Protein AF-A0A950Z620-F1 (afdb_monomer)

pLDDT: mean 83.08, std 16.8, range [42.09, 97.69]

Sequence (92 aa):
MRRRSAALVLLFALLACGAERVDRARWQRMSHDDRVLCVKSLIGAEKVKNAKGGGGRVYDRPADEYVARIDAAYANGDRRDVAQVFTEVASR

Radius of gyration: 16.0 Å; Cα contacts (8 Å, |Δi|>4): 51; chains: 1; bounding box: 35×47×27 Å

Structure (mmCIF, N/CA/C/O backbone):
data_AF-A0A950Z620-F1
#
_entry.id   AF-A0A950Z620-F1
#
loop_
_atom_site.group_PDB
_atom_site.id
_atom_site.type_symbol
_atom_site.label_atom_id
_atom_site.label_alt_id
_atom_site.label_comp_id
_atom_site.label_asym_id
_atom_site.label_entity_id
_atom_site.label_seq_id
_atom_site.pdbx_PDB_ins_code
_atom_site.Cartn_x
_atom_site.Cartn_y
_atom_site.Cartn_z
_atom_site.occupancy
_atom_site.B_iso_or_equiv
_atom_site.auth_seq_id
_atom_site.auth_comp_id
_atom_site.auth_asym_id
_atom_site.auth_atom_id
_atom_site.pdbx_PDB_model_num
ATOM 1 N N . MET A 1 1 ? 25.337 34.497 7.022 1.00 46.25 1 MET A N 1
ATOM 2 C CA . MET A 1 1 ? 24.110 33.942 6.396 1.00 46.25 1 MET A CA 1
ATOM 3 C C . MET A 1 1 ? 24.175 32.454 5.996 1.00 46.25 1 MET A C 1
ATOM 5 O O . MET A 1 1 ? 23.149 31.927 5.604 1.00 46.25 1 MET A O 1
ATOM 9 N N . ARG A 1 2 ? 25.295 31.720 6.154 1.00 46.66 2 ARG A N 1
ATOM 10 C CA . ARG A 1 2 ? 25.411 30.299 5.728 1.00 46.66 2 ARG A CA 1
ATOM 11 C C . ARG A 1 2 ? 24.891 29.233 6.712 1.00 46.66 2 ARG A C 1
ATOM 13 O O . ARG A 1 2 ? 24.698 28.093 6.316 1.00 46.66 2 ARG A O 1
ATOM 20 N N . ARG A 1 3 ? 24.652 29.577 7.986 1.00 53.19 3 ARG A N 1
ATOM 21 C CA . ARG A 1 3 ? 24.249 28.597 9.021 1.00 53.19 3 ARG A CA 1
ATOM 22 C C . ARG A 1 3 ? 22.761 28.214 8.991 1.00 53.19 3 ARG A C 1
ATOM 24 O O . ARG A 1 3 ? 22.412 27.146 9.472 1.00 53.19 3 ARG A O 1
ATOM 31 N N . ARG A 1 4 ? 21.890 29.051 8.408 1.00 50.56 4 ARG A N 1
ATOM 32 C CA . ARG A 1 4 ? 20.437 28.785 8.333 1.00 50.56 4 ARG A CA 1
ATOM 33 C C . ARG A 1 4 ? 20.088 27.747 7.260 1.00 50.56 4 ARG A C 1
ATOM 35 O O . ARG A 1 4 ? 19.201 26.931 7.472 1.00 50.56 4 ARG A O 1
ATOM 42 N N . SER A 1 5 ? 20.831 27.731 6.152 1.00 56.88 5 SER A N 1
ATOM 43 C CA . SER A 1 5 ? 20.623 26.786 5.048 1.00 56.88 5 SER A CA 1
ATOM 44 C C . SER A 1 5 ? 20.965 25.349 5.439 1.00 56.88 5 SER A C 1
ATOM 46 O O . SER A 1 5 ? 20.246 24.434 5.062 1.00 56.88 5 SER A O 1
ATOM 48 N N . ALA A 1 6 ? 22.014 25.147 6.243 1.00 58.16 6 ALA A N 1
ATOM 49 C CA . ALA A 1 6 ? 22.393 23.817 6.717 1.00 58.16 6 ALA A CA 1
ATOM 50 C C . ALA A 1 6 ? 21.330 23.214 7.645 1.00 58.16 6 ALA A C 1
ATOM 52 O O . ALA A 1 6 ? 21.001 22.046 7.498 1.00 58.16 6 ALA A O 1
ATOM 53 N N . ALA A 1 7 ? 20.745 24.015 8.543 1.00 62.12 7 ALA A N 1
ATOM 54 C CA . ALA A 1 7 ? 19.674 23.561 9.429 1.00 62.12 7 ALA A CA 1
ATOM 55 C C . ALA A 1 7 ? 18.408 23.174 8.650 1.00 62.12 7 ALA A C 1
ATOM 57 O O . ALA A 1 7 ? 17.811 22.148 8.945 1.00 62.12 7 ALA A O 1
ATOM 58 N N . LEU A 1 8 ? 18.042 23.945 7.620 1.00 61.34 8 LEU A N 1
ATOM 59 C CA . LEU A 1 8 ? 16.928 23.615 6.726 1.00 61.34 8 LEU A CA 1
ATOM 60 C C . LEU A 1 8 ? 17.189 22.330 5.935 1.00 61.34 8 LEU A C 1
ATOM 62 O O . LEU A 1 8 ? 16.326 21.463 5.900 1.00 61.34 8 LEU A O 1
ATOM 66 N N . VAL A 1 9 ? 18.380 22.167 5.354 1.00 65.31 9 VAL A N 1
ATOM 67 C CA . VAL A 1 9 ? 18.753 20.943 4.625 1.00 65.31 9 VAL A CA 1
ATOM 68 C C . VAL A 1 9 ? 18.777 19.728 5.555 1.00 65.31 9 VAL A C 1
ATOM 70 O O . VAL A 1 9 ? 18.294 18.669 5.169 1.00 65.31 9 VAL A O 1
ATOM 73 N N . LEU A 1 10 ? 19.265 19.878 6.791 1.00 62.28 10 LEU A N 1
ATOM 74 C CA . LEU A 1 10 ? 19.239 18.809 7.791 1.00 62.28 10 LEU A CA 1
ATOM 75 C C . LEU A 1 10 ? 17.802 18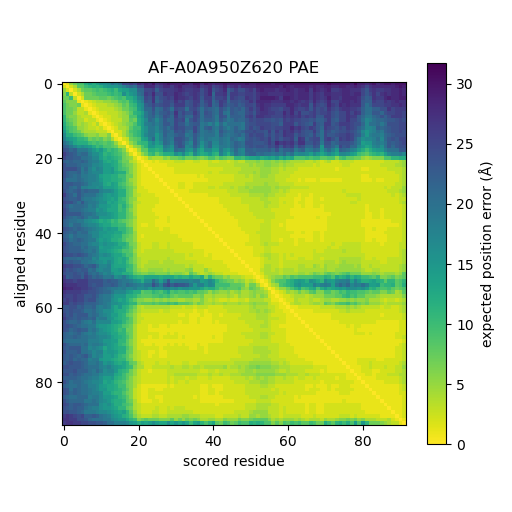.467 8.210 1.00 62.28 10 LEU A C 1
ATOM 77 O O . LEU A 1 10 ? 17.475 17.296 8.343 1.00 62.28 10 LEU A O 1
ATOM 81 N N . LEU A 1 11 ? 16.934 19.471 8.372 1.00 59.69 11 LEU A N 1
ATOM 82 C CA . LEU A 1 11 ? 15.520 19.280 8.702 1.00 59.69 11 LEU A CA 1
ATOM 83 C C . LEU A 1 11 ? 14.772 18.572 7.562 1.00 59.69 11 LEU A C 1
ATOM 85 O O . LEU A 1 11 ? 14.020 17.639 7.817 1.00 59.69 11 LEU A O 1
ATOM 89 N N . PHE A 1 12 ? 15.027 18.956 6.307 1.00 58.44 12 PHE A N 1
ATOM 90 C CA . PHE A 1 12 ? 14.487 18.277 5.124 1.00 58.44 12 PHE A CA 1
ATOM 91 C C . PHE A 1 12 ? 15.035 16.852 4.974 1.00 58.44 12 PHE A C 1
ATOM 93 O O . PHE A 1 12 ? 14.281 15.950 4.623 1.00 58.44 12 PHE A O 1
ATOM 100 N N . ALA A 1 13 ? 16.312 16.620 5.288 1.00 55.41 13 ALA A N 1
ATOM 101 C CA . ALA A 1 13 ? 16.903 15.282 5.294 1.00 55.41 13 ALA A CA 1
ATOM 102 C C . ALA A 1 13 ? 16.322 14.397 6.413 1.00 55.41 13 ALA A C 1
ATOM 104 O O . ALA A 1 13 ? 16.072 13.215 6.193 1.00 55.41 13 ALA A O 1
ATOM 105 N N . LEU A 1 14 ? 16.044 14.966 7.590 1.00 52.53 14 LEU A N 1
ATOM 106 C CA . LEU A 1 14 ? 15.385 14.272 8.699 1.00 52.53 14 LEU A CA 1
ATOM 107 C C . LEU A 1 14 ? 13.905 13.990 8.405 1.00 52.53 14 LEU A C 1
ATOM 109 O O . LEU A 1 14 ? 13.431 12.911 8.738 1.00 52.53 14 LEU A O 1
ATOM 113 N N . LEU A 1 15 ? 13.196 14.896 7.723 1.00 49.91 15 LEU A N 1
ATOM 114 C CA . LEU A 1 15 ? 11.828 14.672 7.232 1.00 49.91 15 LEU A CA 1
ATOM 115 C C . LEU A 1 15 ? 11.777 13.610 6.120 1.00 49.91 15 LEU A C 1
ATOM 117 O O . LEU A 1 15 ? 10.832 12.831 6.068 1.00 49.91 15 LEU A O 1
ATOM 121 N N . ALA A 1 16 ? 12.803 13.530 5.267 1.00 48.41 16 ALA A N 1
ATOM 122 C CA . ALA A 1 16 ? 12.913 12.497 4.236 1.00 48.41 16 ALA A CA 1
ATOM 123 C C . ALA A 1 16 ? 13.281 11.114 4.811 1.00 48.41 16 ALA A C 1
ATOM 125 O O . ALA A 1 16 ? 12.787 10.097 4.328 1.00 48.41 16 ALA A O 1
ATOM 126 N N . CYS A 1 17 ? 14.108 11.064 5.864 1.00 43.78 17 CYS A N 1
ATOM 127 C CA . CYS A 1 17 ? 14.375 9.837 6.630 1.00 43.78 17 CYS A CA 1
ATOM 128 C C . CYS A 1 17 ? 13.219 9.459 7.569 1.00 43.78 17 CYS A C 1
ATOM 130 O O . CYS A 1 17 ? 13.071 8.294 7.929 1.00 43.78 17 CYS A O 1
ATOM 132 N N . GLY A 1 18 ? 12.383 10.429 7.930 1.00 42.09 18 GLY A N 1
ATOM 133 C CA . GLY A 1 18 ? 11.105 10.257 8.603 1.00 42.09 18 GLY A CA 1
ATOM 134 C C . GLY A 1 18 ? 9.963 10.031 7.619 1.00 42.09 18 GLY A C 1
ATOM 135 O O . GLY A 1 18 ? 8.883 10.569 7.842 1.00 42.09 18 GLY A O 1
ATOM 136 N N . ALA A 1 19 ? 10.176 9.250 6.549 1.00 50.47 19 ALA A N 1
ATOM 137 C CA . ALA A 1 19 ? 9.085 8.605 5.821 1.00 50.47 19 ALA A CA 1
ATOM 138 C C . ALA A 1 19 ? 8.384 7.669 6.812 1.00 50.47 19 ALA A C 1
ATOM 140 O O . ALA A 1 19 ? 8.694 6.486 6.936 1.00 50.47 19 ALA A O 1
ATOM 141 N N . GLU A 1 20 ? 7.545 8.283 7.630 1.00 58.59 20 GLU A N 1
ATOM 142 C CA . GLU A 1 20 ? 6.887 7.751 8.798 1.00 58.59 20 GLU A CA 1
ATOM 143 C C . GLU A 1 20 ? 6.109 6.528 8.324 1.00 58.59 20 GLU A C 1
ATOM 145 O O . GLU A 1 20 ? 5.093 6.647 7.633 1.00 58.59 20 GLU A O 1
ATOM 150 N N . ARG A 1 21 ? 6.693 5.350 8.585 1.00 78.00 21 ARG A N 1
ATOM 151 C CA . ARG A 1 21 ? 6.208 4.066 8.079 1.00 78.00 21 ARG A CA 1
ATOM 152 C C . ARG A 1 21 ? 4.732 3.999 8.420 1.00 78.00 21 ARG A C 1
ATOM 154 O O . ARG A 1 21 ? 4.363 4.113 9.587 1.00 78.00 21 ARG A O 1
ATOM 161 N N . VAL A 1 22 ? 3.892 3.899 7.396 1.00 88.69 22 VAL A N 1
ATOM 162 C CA . VAL A 1 22 ? 2.453 3.832 7.614 1.00 88.69 22 VAL A CA 1
ATOM 163 C C . VAL A 1 22 ? 2.180 2.475 8.242 1.00 88.69 22 VAL A C 1
ATOM 165 O O . VAL A 1 22 ? 2.265 1.442 7.582 1.00 88.69 22 VAL A O 1
ATOM 168 N N . ASP A 1 23 ? 1.948 2.475 9.549 1.00 91.62 23 ASP A N 1
ATOM 169 C CA . ASP A 1 23 ? 1.510 1.298 10.279 1.00 91.62 23 ASP A CA 1
ATOM 170 C C . ASP A 1 23 ? -0.000 1.082 10.101 1.00 91.62 23 ASP A C 1
ATOM 172 O O . ASP A 1 23 ? -0.723 1.919 9.545 1.00 91.62 23 ASP A O 1
ATOM 176 N N . ARG A 1 24 ? -0.495 -0.057 10.591 1.00 92.69 24 ARG A N 1
ATOM 177 C CA . ARG A 1 24 ? -1.920 -0.401 10.534 1.00 92.69 24 ARG A CA 1
ATOM 178 C C . ARG A 1 24 ? -2.811 0.675 11.158 1.00 92.69 24 ARG A C 1
ATOM 180 O O . ARG A 1 24 ? -3.872 0.979 10.620 1.00 92.69 24 ARG A O 1
ATOM 187 N N . ALA A 1 25 ? -2.411 1.228 12.301 1.00 93.12 25 ALA A N 1
ATOM 188 C CA . ALA A 1 25 ? -3.238 2.177 13.034 1.00 93.12 25 ALA A CA 1
ATOM 189 C C . ALA A 1 25 ? -3.370 3.496 12.261 1.00 93.12 25 ALA A C 1
ATOM 191 O O . ALA A 1 25 ? -4.459 4.063 12.181 1.00 93.12 25 ALA A O 1
ATOM 192 N N . ARG A 1 26 ? -2.279 3.970 11.654 1.00 94.00 26 ARG A N 1
ATOM 193 C CA . ARG A 1 26 ? -2.282 5.128 10.763 1.00 94.00 26 ARG A CA 1
ATOM 194 C C . ARG A 1 26 ? -3.101 4.850 9.509 1.00 94.00 26 ARG A C 1
ATOM 196 O O . ARG A 1 26 ? -3.963 5.661 9.188 1.00 94.00 26 ARG A O 1
ATOM 203 N N . TRP A 1 27 ? -2.901 3.701 8.865 1.00 95.31 27 TRP A N 1
ATOM 204 C CA . TRP A 1 27 ? -3.662 3.294 7.682 1.00 95.31 27 TRP A CA 1
ATOM 205 C C . TRP A 1 27 ? -5.176 3.333 7.921 1.00 95.31 27 TRP A C 1
ATOM 207 O O . TRP A 1 27 ? -5.925 3.910 7.135 1.00 95.31 27 TRP A O 1
ATOM 217 N N . GLN A 1 28 ? -5.632 2.797 9.056 1.00 94.75 28 GLN A N 1
ATOM 218 C CA . GLN A 1 28 ? -7.051 2.776 9.418 1.00 94.75 28 GLN A CA 1
ATOM 219 C C . GLN A 1 28 ? -7.645 4.174 9.658 1.00 94.75 28 GLN A C 1
ATOM 221 O O . GLN A 1 28 ? -8.839 4.359 9.438 1.00 94.75 28 GLN A O 1
ATOM 226 N N . ARG A 1 29 ? -6.832 5.158 10.069 1.00 95.94 29 ARG A N 1
ATOM 227 C CA . ARG A 1 29 ? -7.260 6.558 10.251 1.00 95.94 29 ARG A CA 1
ATOM 228 C C . ARG A 1 29 ? -7.215 7.389 8.967 1.00 95.94 29 ARG A C 1
ATOM 230 O O . ARG A 1 29 ? -7.806 8.463 8.936 1.00 95.94 29 ARG A O 1
ATOM 237 N N . MET A 1 30 ? -6.500 6.932 7.941 1.00 95.31 30 MET A N 1
ATOM 238 C CA . MET A 1 30 ? -6.387 7.646 6.669 1.00 95.31 30 MET A CA 1
ATOM 239 C C . MET A 1 30 ? -7.711 7.631 5.908 1.00 95.31 30 MET A C 1
ATOM 241 O O . MET A 1 30 ? -8.432 6.625 5.924 1.00 95.31 30 MET A O 1
ATOM 245 N N . SER A 1 31 ? -7.981 8.733 5.204 1.00 96.69 31 SER A N 1
ATOM 246 C CA . SER A 1 31 ? -9.044 8.786 4.205 1.00 96.69 31 SER A CA 1
ATOM 247 C C . SER A 1 31 ? -8.751 7.808 3.062 1.00 96.69 31 SER A C 1
ATOM 249 O O . SER A 1 31 ? -7.618 7.348 2.889 1.00 96.69 31 SER A O 1
ATOM 251 N N . HIS A 1 32 ? -9.768 7.478 2.268 1.00 96.06 32 HIS A N 1
ATOM 252 C CA . HIS A 1 32 ? -9.564 6.621 1.103 1.00 96.06 32 HIS A CA 1
ATOM 253 C C . HIS A 1 32 ? -8.563 7.243 0.115 1.00 96.06 32 HIS A C 1
ATOM 255 O O . HIS A 1 32 ? -7.616 6.572 -0.290 1.00 96.06 32 HIS A O 1
ATOM 261 N N . ASP A 1 33 ? -8.687 8.540 -0.170 1.00 94.75 33 ASP A N 1
ATOM 262 C CA . ASP A 1 33 ? -7.781 9.260 -1.073 1.00 94.75 33 ASP A CA 1
ATOM 263 C C . ASP A 1 33 ? -6.324 9.225 -0.587 1.00 94.75 33 ASP A C 1
ATOM 265 O O . ASP A 1 33 ? -5.408 8.988 -1.379 1.00 94.75 33 ASP A O 1
ATOM 269 N N . ASP A 1 34 ? -6.095 9.366 0.723 1.00 94.81 34 ASP A N 1
ATOM 270 C CA . ASP A 1 34 ? -4.754 9.259 1.308 1.00 94.81 34 ASP A CA 1
ATOM 271 C C . ASP A 1 34 ? -4.179 7.843 1.169 1.00 94.81 34 ASP A C 1
ATOM 273 O O . ASP A 1 34 ? -2.979 7.674 0.926 1.00 94.81 34 ASP A O 1
ATOM 277 N N . ARG A 1 35 ? -5.015 6.803 1.308 1.00 96.81 35 ARG A N 1
ATOM 278 C CA . ARG A 1 35 ? -4.595 5.404 1.100 1.00 96.81 35 ARG A CA 1
ATOM 279 C C . ARG A 1 35 ? -4.208 5.168 -0.354 1.00 96.81 35 ARG A C 1
ATOM 281 O O . ARG A 1 35 ? -3.161 4.575 -0.620 1.00 96.81 35 ARG A O 1
ATOM 288 N N . VAL A 1 36 ? -5.004 5.681 -1.289 1.00 96.50 36 VAL A N 1
ATOM 289 C CA . VAL A 1 36 ? -4.723 5.613 -2.729 1.00 96.50 36 VAL A CA 1
ATOM 290 C C . VAL A 1 36 ? -3.421 6.336 -3.062 1.00 96.50 36 VAL A C 1
ATOM 292 O O . VAL A 1 36 ? -2.584 5.795 -3.791 1.00 96.50 36 VAL A O 1
ATOM 295 N N . LEU A 1 37 ? -3.209 7.534 -2.512 1.00 95.12 37 LEU A N 1
ATOM 296 C CA . LEU A 1 37 ? -1.973 8.291 -2.699 1.00 95.12 37 LEU A CA 1
ATOM 297 C C . LEU A 1 37 ? -0.766 7.524 -2.142 1.00 95.12 37 LEU A C 1
ATOM 299 O O . LEU A 1 37 ? 0.242 7.391 -2.834 1.00 95.12 37 LEU A O 1
ATOM 303 N N . CYS A 1 38 ? -0.892 6.952 -0.943 1.00 93.25 38 CYS A N 1
ATOM 304 C CA . CYS A 1 38 ? 0.145 6.131 -0.322 1.00 93.25 38 CYS A CA 1
ATOM 305 C C . CYS A 1 38 ? 0.536 4.937 -1.207 1.00 93.25 38 CYS A C 1
ATOM 307 O O . CYS A 1 38 ? 1.719 4.733 -1.488 1.00 93.25 38 CYS A O 1
ATOM 309 N N . VAL A 1 39 ? -0.444 4.194 -1.727 1.00 95.31 39 VAL A N 1
ATOM 310 C CA . VAL A 1 39 ? -0.202 3.076 -2.652 1.00 95.31 39 VAL A CA 1
ATOM 311 C C . VAL A 1 39 ? 0.459 3.548 -3.947 1.00 95.31 39 VAL A C 1
ATOM 313 O O . VAL A 1 39 ? 1.414 2.922 -4.409 1.00 95.31 39 VAL A O 1
ATOM 316 N N . LYS A 1 40 ? 0.014 4.668 -4.531 1.00 93.62 40 LYS A N 1
ATOM 317 C CA . LYS A 1 40 ? 0.651 5.248 -5.726 1.00 93.62 40 LYS A CA 1
ATOM 318 C C . LYS A 1 40 ? 2.117 5.599 -5.466 1.00 93.62 40 LYS A C 1
ATOM 320 O O . LYS A 1 40 ? 2.960 5.327 -6.322 1.00 93.62 40 LYS A O 1
ATOM 325 N N . SER A 1 41 ? 2.439 6.141 -4.292 1.00 91.81 41 SER A N 1
ATOM 326 C CA . SER A 1 41 ? 3.821 6.406 -3.882 1.00 91.81 41 SER A CA 1
ATOM 327 C C . SER A 1 41 ? 4.646 5.121 -3.757 1.00 91.81 41 SER A C 1
ATOM 329 O O . SER A 1 41 ? 5.777 5.092 -4.241 1.00 91.81 41 SER A O 1
ATOM 331 N N . LEU A 1 42 ? 4.087 4.045 -3.188 1.00 92.75 42 LEU A N 1
ATOM 332 C CA . LEU A 1 42 ? 4.759 2.738 -3.099 1.00 92.75 42 LEU A CA 1
ATOM 333 C C . LEU A 1 42 ? 5.034 2.134 -4.483 1.00 92.75 42 LEU A C 1
ATOM 335 O O . LEU A 1 42 ? 6.154 1.706 -4.760 1.00 92.75 42 LEU A O 1
ATOM 339 N N . ILE A 1 43 ? 4.049 2.171 -5.386 1.00 92.56 43 ILE A N 1
ATOM 340 C CA . ILE A 1 43 ? 4.221 1.741 -6.782 1.00 92.56 43 ILE A CA 1
ATOM 341 C C . ILE A 1 43 ? 5.299 2.585 -7.473 1.00 92.56 43 ILE A C 1
ATOM 343 O O . ILE A 1 43 ? 6.149 2.049 -8.182 1.00 92.56 43 ILE A O 1
ATOM 347 N N . GLY A 1 44 ? 5.284 3.905 -7.273 1.00 90.12 44 GLY A N 1
ATOM 348 C CA . GLY A 1 44 ? 6.289 4.815 -7.821 1.00 90.12 44 GLY A CA 1
ATOM 349 C C . GLY A 1 44 ? 7.704 4.477 -7.348 1.00 90.12 44 GLY A C 1
ATOM 350 O O . GLY A 1 44 ? 8.622 4.412 -8.167 1.00 90.12 44 GLY A O 1
ATOM 351 N N . ALA A 1 45 ? 7.874 4.194 -6.055 1.00 88.62 45 ALA A N 1
ATOM 352 C CA . ALA A 1 45 ? 9.156 3.789 -5.484 1.00 88.62 45 ALA A CA 1
ATOM 353 C C . ALA A 1 45 ? 9.681 2.487 -6.114 1.00 88.62 45 ALA A C 1
ATOM 355 O O . ALA A 1 45 ? 10.844 2.425 -6.519 1.00 88.62 45 ALA A O 1
ATOM 356 N N . GLU A 1 46 ? 8.823 1.477 -6.281 1.00 87.69 46 GLU A N 1
ATOM 357 C CA . GLU A 1 46 ? 9.214 0.214 -6.917 1.00 87.69 46 GLU A CA 1
ATOM 358 C C . GLU A 1 46 ? 9.488 0.379 -8.422 1.00 87.69 46 GLU A C 1
ATOM 360 O O . GLU A 1 46 ? 10.436 -0.207 -8.937 1.00 87.69 46 GLU A O 1
ATOM 365 N N . LYS A 1 47 ? 8.760 1.250 -9.135 1.00 87.44 47 LYS A N 1
ATOM 366 C CA . LYS A 1 47 ? 9.075 1.589 -10.537 1.00 87.44 47 LYS A CA 1
ATOM 367 C C . LYS A 1 47 ? 10.456 2.231 -10.679 1.00 87.44 47 LYS A C 1
ATOM 369 O O . LYS A 1 47 ? 11.213 1.860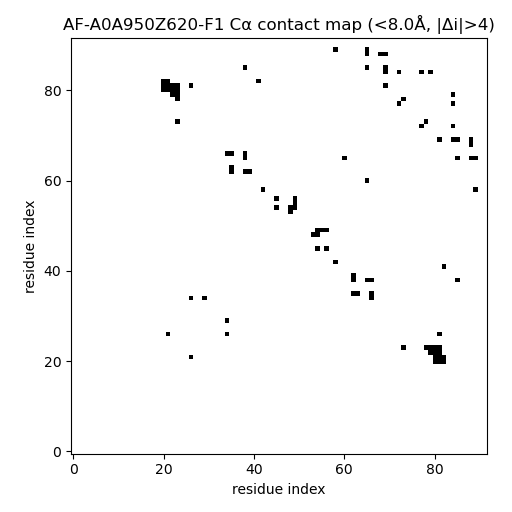 -11.573 1.00 87.44 47 LYS A O 1
ATOM 374 N N . VAL A 1 48 ? 10.806 3.162 -9.790 1.00 87.12 48 VAL A N 1
ATOM 375 C CA . VAL A 1 48 ? 12.142 3.785 -9.767 1.00 87.12 48 VAL A CA 1
ATOM 376 C C . VAL A 1 48 ? 13.223 2.748 -9.471 1.00 87.12 48 VAL A C 1
ATOM 378 O O . VAL A 1 48 ? 14.294 2.782 -10.076 1.00 87.12 48 VAL A O 1
ATOM 381 N N . LYS A 1 49 ? 12.953 1.816 -8.556 1.00 84.94 49 LYS A N 1
ATOM 382 C CA . LYS A 1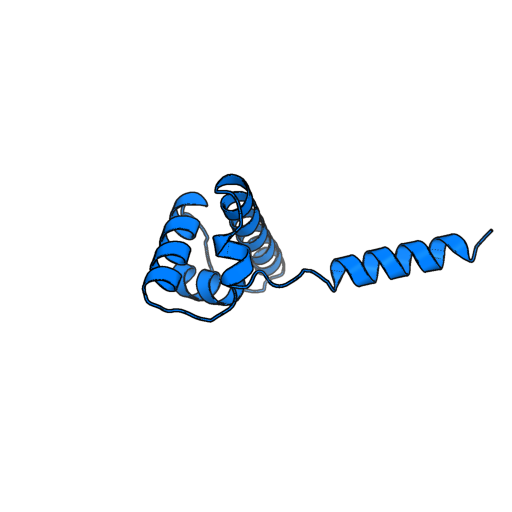 49 ? 13.860 0.714 -8.229 1.00 84.94 49 LYS A CA 1
ATOM 383 C C . LYS A 1 49 ? 14.077 -0.208 -9.437 1.00 84.94 49 LYS A C 1
ATOM 385 O O . LYS A 1 49 ? 15.230 -0.438 -9.800 1.00 84.94 49 LYS A O 1
ATOM 390 N N . ASN A 1 50 ? 13.005 -0.617 -10.122 1.00 84.69 50 ASN A N 1
ATOM 391 C CA . ASN A 1 50 ? 13.075 -1.429 -11.342 1.00 84.69 50 ASN A CA 1
ATOM 392 C C . ASN A 1 50 ? 13.882 -0.725 -12.444 1.00 84.69 50 ASN A C 1
ATOM 394 O O . ASN A 1 50 ? 14.742 -1.337 -13.070 1.00 84.69 50 ASN A O 1
ATOM 398 N N . ALA A 1 51 ? 13.668 0.581 -12.643 1.00 86.00 51 ALA A N 1
ATOM 399 C CA . ALA A 1 51 ? 14.415 1.372 -13.624 1.00 86.00 51 ALA A CA 1
ATOM 400 C C . ALA A 1 51 ? 15.929 1.424 -13.336 1.00 86.00 51 ALA A C 1
ATOM 402 O O . ALA A 1 51 ? 16.729 1.561 -14.256 1.00 86.00 51 ALA A O 1
ATOM 403 N N . LYS A 1 52 ? 16.337 1.274 -12.069 1.00 85.44 52 LYS A N 1
ATOM 404 C CA . LYS A 1 52 ? 17.746 1.181 -11.648 1.00 85.44 52 LYS A CA 1
ATOM 405 C C . LYS A 1 52 ? 18.319 -0.242 -11.747 1.00 85.44 52 LYS A C 1
ATOM 407 O O . LYS A 1 52 ? 19.377 -0.507 -11.185 1.00 85.44 52 LYS A O 1
ATOM 412 N N . GLY A 1 53 ? 17.622 -1.164 -12.414 1.00 79.62 53 GLY A N 1
ATOM 413 C CA . GLY A 1 53 ? 17.997 -2.579 -12.493 1.00 79.62 53 GLY A CA 1
ATOM 414 C C . GLY A 1 53 ? 17.671 -3.377 -11.226 1.00 79.62 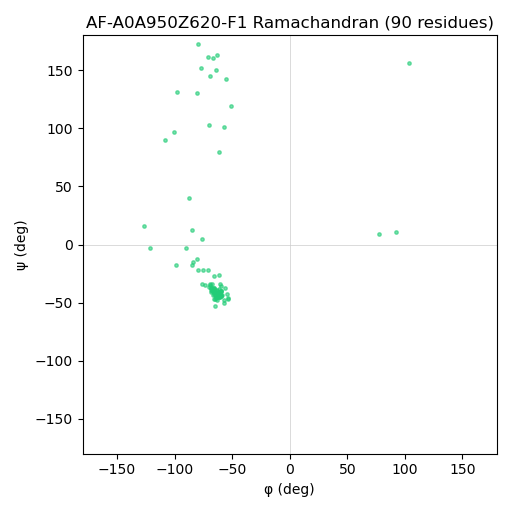53 GLY A C 1
ATOM 415 O O . GLY A 1 53 ? 18.089 -4.525 -11.094 1.00 79.62 53 GLY A O 1
ATOM 416 N N . GLY A 1 54 ? 16.937 -2.785 -10.280 1.00 68.19 54 GLY A N 1
ATOM 417 C CA . GLY A 1 54 ? 16.525 -3.428 -9.040 1.00 68.19 54 GLY A CA 1
ATOM 418 C C . GLY A 1 54 ? 15.082 -3.920 -9.104 1.00 68.19 54 GLY A C 1
ATOM 419 O O . GLY A 1 54 ? 14.170 -3.171 -8.787 1.00 68.19 54 GLY A O 1
ATOM 420 N N . GLY A 1 55 ? 14.873 -5.198 -9.415 1.00 67.50 55 GLY A N 1
ATOM 421 C CA . GLY A 1 55 ? 13.552 -5.838 -9.350 1.00 67.50 55 GLY A CA 1
ATOM 422 C C . GLY A 1 55 ? 12.875 -6.045 -10.708 1.00 67.50 55 GLY A C 1
ATOM 423 O O . GLY A 1 55 ? 13.191 -5.388 -11.694 1.00 67.50 55 GLY A O 1
ATOM 424 N N . GLY A 1 56 ? 11.961 -7.021 -10.745 1.00 70.75 56 GLY A N 1
ATOM 425 C CA . GLY A 1 56 ? 11.228 -7.442 -11.946 1.00 70.75 56 GLY A CA 1
ATOM 426 C C . GLY A 1 56 ? 9.708 -7.457 -11.773 1.00 70.75 56 GLY A C 1
ATOM 427 O O . GLY A 1 56 ? 9.016 -8.097 -12.557 1.00 70.75 56 GLY A O 1
ATOM 428 N N . ARG A 1 57 ? 9.168 -6.807 -10.730 1.00 80.06 57 ARG A N 1
ATOM 429 C CA . A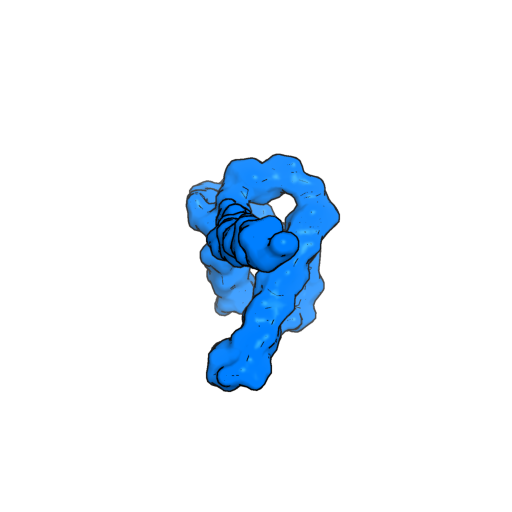RG A 1 57 ? 7.713 -6.771 -10.511 1.00 80.06 57 ARG A CA 1
ATOM 430 C C . ARG A 1 57 ? 7.054 -5.725 -11.397 1.00 80.06 57 ARG A C 1
ATOM 432 O O . ARG A 1 57 ? 7.460 -4.565 -11.395 1.00 80.06 57 ARG A O 1
ATOM 439 N N . VAL A 1 58 ? 5.995 -6.130 -12.088 1.00 81.25 58 VAL A N 1
ATOM 440 C CA . VAL A 1 58 ? 5.091 -5.229 -12.803 1.00 81.25 58 VAL A CA 1
ATOM 441 C C . VAL A 1 58 ? 3.873 -4.983 -11.914 1.00 81.25 58 VAL A C 1
ATOM 443 O O . VAL A 1 58 ? 3.307 -5.919 -11.362 1.00 81.25 58 VAL A O 1
ATOM 446 N N . TYR A 1 59 ? 3.505 -3.714 -11.755 1.00 87.00 59 TYR A N 1
ATOM 447 C CA . TYR A 1 59 ? 2.328 -3.280 -10.999 1.00 87.00 59 TYR A CA 1
ATOM 448 C C . TYR A 1 59 ? 1.290 -2.781 -12.006 1.00 87.00 59 TYR A C 1
ATOM 450 O O . TYR A 1 59 ? 1.337 -1.618 -12.415 1.00 87.00 59 TYR A O 1
ATOM 458 N N . ASP A 1 60 ? 0.437 -3.689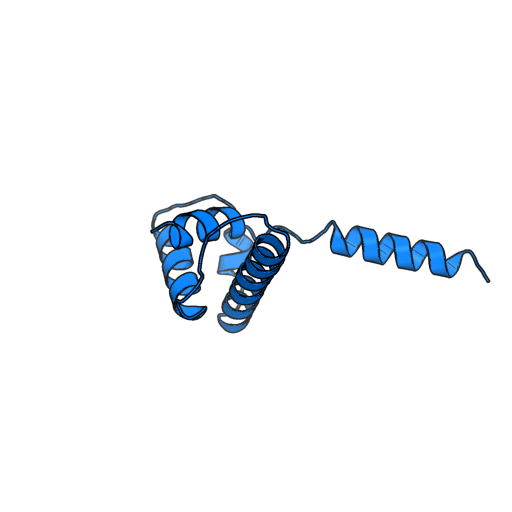 -12.472 1.00 85.94 60 ASP A N 1
ATOM 459 C CA . ASP A 1 60 ? -0.548 -3.497 -13.547 1.00 85.94 60 ASP A CA 1
ATOM 460 C C . ASP A 1 60 ? -1.971 -3.217 -13.039 1.00 85.94 60 ASP A C 1
ATOM 462 O O . ASP A 1 60 ? -2.804 -2.689 -13.775 1.00 85.94 60 ASP A O 1
ATOM 466 N N . ARG A 1 61 ? -2.242 -3.522 -11.771 1.00 92.12 61 ARG A N 1
ATOM 467 C CA . ARG A 1 61 ? -3.536 -3.272 -11.130 1.00 92.12 61 ARG A CA 1
ATOM 468 C C . ARG A 1 61 ? -3.719 -1.794 -10.759 1.00 92.12 61 ARG A C 1
ATOM 470 O O . ARG A 1 61 ? -2.740 -1.095 -10.467 1.00 92.12 61 ARG A O 1
ATOM 477 N N . PRO A 1 62 ? -4.969 -1.300 -10.714 1.00 94.62 62 PRO A N 1
ATOM 478 C CA . PRO A 1 62 ? -5.253 0.035 -10.204 1.00 94.62 62 PRO A CA 1
ATOM 479 C C . PRO A 1 62 ? -4.903 0.136 -8.712 1.00 94.62 62 PRO A C 1
ATOM 481 O O . PRO A 1 62 ? -4.991 -0.837 -7.962 1.00 94.62 62 PRO A O 1
ATOM 484 N N . ALA A 1 63 ? -4.523 1.337 -8.266 1.00 94.81 63 ALA A N 1
ATOM 485 C CA . ALA A 1 63 ? -4.141 1.586 -6.873 1.00 94.81 63 ALA A CA 1
ATOM 486 C C . ALA A 1 63 ? -5.246 1.184 -5.878 1.00 94.81 63 ALA A C 1
ATOM 488 O O . ALA A 1 63 ? -4.943 0.614 -4.832 1.00 94.81 63 ALA A O 1
ATOM 489 N N . ASP A 1 64 ? -6.512 1.403 -6.234 1.00 96.94 64 ASP A N 1
ATOM 490 C CA . ASP A 1 64 ? -7.672 1.043 -5.412 1.00 96.94 64 ASP A CA 1
ATOM 491 C C . ASP A 1 64 ? -7.766 -0.460 -5.129 1.00 96.94 64 ASP A C 1
ATOM 493 O O . ASP A 1 64 ? -8.144 -0.868 -4.031 1.00 96.94 64 ASP A O 1
ATOM 497 N N . GLU A 1 65 ? -7.355 -1.307 -6.076 1.00 97.31 65 GLU A N 1
ATOM 498 C CA . GLU A 1 65 ? -7.358 -2.754 -5.857 1.00 97.31 65 GLU A CA 1
ATOM 499 C C . GLU A 1 65 ? -6.313 -3.154 -4.808 1.00 97.31 65 GLU A C 1
ATOM 501 O O . GLU A 1 65 ? -6.567 -4.000 -3.947 1.00 97.31 65 GLU A O 1
ATOM 506 N N . TYR A 1 66 ? -5.141 -2.515 -4.822 1.00 96.44 66 TYR A N 1
ATOM 507 C CA . TYR A 1 66 ? -4.143 -2.728 -3.777 1.00 96.44 66 TYR A CA 1
ATOM 508 C C . TYR A 1 66 ? -4.628 -2.213 -2.418 1.00 96.44 66 TYR A C 1
ATOM 510 O O . TYR A 1 66 ? -4.397 -2.892 -1.419 1.00 96.44 66 TYR A O 1
ATOM 518 N N . VAL A 1 67 ? -5.335 -1.077 -2.369 1.00 97.69 67 VAL A N 1
ATOM 519 C CA . VAL A 1 67 ? -5.970 -0.583 -1.133 1.00 97.69 67 VAL A CA 1
ATOM 520 C C . VAL A 1 67 ? -6.923 -1.638 -0.571 1.00 97.69 67 VAL A C 1
ATOM 522 O O . VAL A 1 67 ? -6.780 -2.018 0.589 1.00 97.69 67 VAL A O 1
ATOM 525 N N . ALA A 1 68 ? -7.817 -2.187 -1.398 1.00 97.69 68 ALA A N 1
ATOM 526 C CA . ALA A 1 68 ? -8.765 -3.219 -0.977 1.00 97.69 68 ALA A CA 1
ATOM 527 C C . ALA A 1 68 ? -8.069 -4.488 -0.451 1.00 97.69 68 ALA A C 1
ATOM 529 O O . ALA A 1 68 ? -8.487 -5.070 0.551 1.00 97.69 68 ALA A O 1
ATOM 530 N N . ARG A 1 69 ? -6.969 -4.912 -1.087 1.00 97.25 69 ARG A N 1
ATOM 531 C CA . ARG A 1 69 ? -6.176 -6.070 -0.638 1.00 97.25 69 ARG A CA 1
ATOM 532 C C . ARG A 1 69 ? -5.445 -5.808 0.682 1.00 97.25 69 ARG A C 1
ATOM 534 O O . ARG A 1 69 ? -5.358 -6.713 1.511 1.00 97.25 69 ARG A O 1
ATOM 541 N N . ILE A 1 70 ? -4.935 -4.593 0.891 1.00 96.75 70 ILE A N 1
ATOM 542 C CA . ILE A 1 70 ? -4.317 -4.183 2.161 1.00 96.75 70 ILE A CA 1
ATOM 543 C C . ILE A 1 70 ? -5.379 -4.132 3.269 1.00 96.75 70 ILE A C 1
ATOM 545 O O . ILE A 1 70 ? -5.156 -4.670 4.354 1.00 96.75 70 ILE A O 1
ATOM 549 N N . ASP A 1 71 ? -6.556 -3.571 2.984 1.00 97.69 71 ASP A N 1
ATOM 550 C CA . ASP A 1 71 ? -7.687 -3.555 3.917 1.00 97.69 71 ASP A CA 1
ATOM 551 C C . ASP A 1 71 ? -8.113 -4.981 4.300 1.00 97.69 71 ASP A C 1
ATOM 553 O O . ASP A 1 71 ? -8.282 -5.277 5.486 1.00 97.69 71 ASP A O 1
ATOM 557 N N . ALA A 1 72 ? -8.190 -5.901 3.331 1.00 97.69 72 ALA A N 1
ATOM 558 C CA . ALA A 1 72 ? -8.477 -7.311 3.586 1.00 97.69 72 ALA A CA 1
ATOM 559 C C . ALA A 1 72 ? -7.400 -7.987 4.454 1.00 97.69 72 ALA A C 1
ATOM 561 O O . ALA A 1 72 ? -7.724 -8.743 5.371 1.00 97.69 72 ALA A O 1
ATOM 562 N N . ALA A 1 73 ? -6.116 -7.702 4.220 1.00 96.75 73 ALA A N 1
ATOM 563 C CA . ALA A 1 73 ? -5.034 -8.221 5.056 1.00 96.75 73 ALA A CA 1
ATOM 564 C C . ALA A 1 73 ? -5.158 -7.737 6.513 1.00 96.75 73 ALA A C 1
ATOM 566 O O . ALA A 1 73 ? -5.049 -8.537 7.446 1.00 96.75 73 ALA A O 1
ATOM 567 N N . TYR A 1 74 ? -5.462 -6.454 6.729 1.00 96.75 74 TYR A N 1
ATOM 568 C CA . TYR A 1 74 ? -5.669 -5.918 8.076 1.00 96.75 74 TYR A CA 1
ATOM 569 C C . TYR A 1 74 ? -6.946 -6.424 8.749 1.00 96.75 74 TYR A C 1
ATOM 571 O O . TYR A 1 74 ? -6.932 -6.649 9.965 1.00 96.75 74 TYR A O 1
ATOM 579 N N . ALA A 1 75 ? -8.016 -6.663 7.988 1.00 96.38 75 ALA A N 1
ATOM 580 C CA . ALA A 1 75 ? -9.218 -7.330 8.484 1.00 96.38 75 ALA A CA 1
ATOM 581 C C . ALA A 1 75 ? -8.914 -8.762 8.960 1.00 96.38 75 ALA A C 1
ATOM 583 O O . ALA A 1 75 ? -9.386 -9.168 10.019 1.00 96.38 75 ALA A O 1
ATOM 584 N N . ASN A 1 76 ? -8.029 -9.476 8.257 1.00 96.00 76 ASN A N 1
ATOM 585 C CA . ASN A 1 76 ? -7.544 -10.810 8.631 1.00 96.00 76 ASN A CA 1
ATOM 586 C C . ASN A 1 76 ? -6.512 -10.809 9.774 1.00 96.00 76 ASN A C 1
ATOM 588 O O . ASN A 1 76 ? -5.962 -11.852 10.123 1.00 96.00 76 ASN A O 1
ATOM 592 N N . GLY A 1 77 ? -6.238 -9.650 10.376 1.00 95.62 77 GLY A N 1
ATOM 593 C CA . GLY A 1 77 ? -5.388 -9.549 11.555 1.00 95.62 77 GLY A CA 1
ATOM 594 C C . GLY A 1 77 ? -3.909 -9.296 11.273 1.00 95.62 77 GLY A C 1
ATOM 595 O O . GLY A 1 77 ? -3.129 -9.352 12.224 1.00 95.62 77 GLY A O 1
ATOM 596 N N . ASP A 1 78 ? -3.517 -8.962 10.036 1.00 95.19 78 ASP A N 1
ATOM 597 C CA . ASP A 1 78 ? -2.136 -8.563 9.741 1.00 95.19 78 ASP A CA 1
ATOM 598 C C . ASP A 1 78 ? -1.712 -7.377 10.635 1.00 95.19 78 ASP A C 1
ATOM 600 O O . ASP A 1 78 ? -2.511 -6.498 10.986 1.00 95.19 78 ASP A O 1
ATOM 604 N N . ARG A 1 79 ? -0.453 -7.394 11.074 1.00 94.00 79 ARG A N 1
ATOM 605 C CA . ARG A 1 79 ? 0.147 -6.409 11.991 1.00 94.00 79 ARG A CA 1
ATOM 606 C C . ARG A 1 79 ? 1.366 -5.709 11.392 1.00 94.00 79 ARG A C 1
ATOM 608 O O . ARG A 1 79 ? 1.939 -4.843 12.045 1.00 94.00 79 ARG A O 1
ATOM 615 N N . ARG A 1 80 ? 1.776 -6.099 10.184 1.00 94.50 80 ARG A N 1
ATOM 616 C CA . ARG A 1 80 ? 2.918 -5.525 9.470 1.00 94.50 80 ARG A CA 1
ATOM 617 C C . ARG A 1 80 ? 2.615 -4.106 8.993 1.00 94.50 80 ARG A C 1
ATOM 619 O O . ARG A 1 80 ? 1.454 -3.696 8.891 1.00 94.50 80 ARG A O 1
ATOM 626 N N . ASP A 1 81 ? 3.671 -3.358 8.686 1.00 94.31 81 ASP A N 1
ATOM 627 C CA . ASP A 1 81 ? 3.517 -2.037 8.076 1.00 94.31 81 ASP A CA 1
ATOM 628 C C . ASP A 1 81 ? 2.936 -2.141 6.652 1.00 94.31 81 ASP A C 1
ATOM 630 O O . ASP A 1 81 ? 2.961 -3.200 6.017 1.00 94.31 81 ASP A O 1
ATOM 634 N N . VAL A 1 82 ? 2.377 -1.040 6.149 1.00 94.44 82 VAL A N 1
ATOM 635 C CA . VAL A 1 82 ? 1.696 -1.009 4.846 1.00 94.44 82 VAL A CA 1
ATOM 636 C C . VAL A 1 82 ? 2.634 -1.409 3.713 1.00 94.44 82 VAL A C 1
ATOM 638 O O . VAL A 1 82 ? 2.201 -2.085 2.786 1.00 94.44 82 VAL A O 1
ATOM 641 N N . ALA A 1 83 ? 3.918 -1.049 3.775 1.00 93.00 83 ALA A N 1
ATOM 642 C CA . ALA A 1 83 ? 4.878 -1.385 2.725 1.00 93.00 83 ALA A CA 1
ATOM 643 C C . ALA A 1 83 ? 5.141 -2.900 2.656 1.00 93.00 83 ALA A C 1
ATOM 645 O O . ALA A 1 83 ? 5.223 -3.481 1.568 1.00 93.00 83 ALA A O 1
ATOM 646 N N . GLN A 1 84 ? 5.228 -3.558 3.812 1.00 94.12 84 GLN A N 1
ATOM 647 C CA . GLN A 1 84 ? 5.357 -5.009 3.914 1.00 94.12 84 GLN A CA 1
ATOM 648 C C . GLN A 1 84 ? 4.103 -5.721 3.397 1.00 94.12 84 GLN A C 1
ATOM 650 O O . GLN A 1 84 ? 4.219 -6.654 2.600 1.00 94.12 84 GLN A O 1
ATOM 655 N N . VAL A 1 85 ? 2.912 -5.268 3.802 1.00 95.50 85 VAL A N 1
ATOM 656 C CA . VAL A 1 85 ? 1.642 -5.837 3.321 1.00 95.50 85 VAL A CA 1
ATOM 657 C C . VAL A 1 85 ? 1.484 -5.618 1.818 1.00 95.50 85 VAL A C 1
ATOM 659 O O . VAL A 1 85 ? 1.174 -6.562 1.099 1.00 95.50 8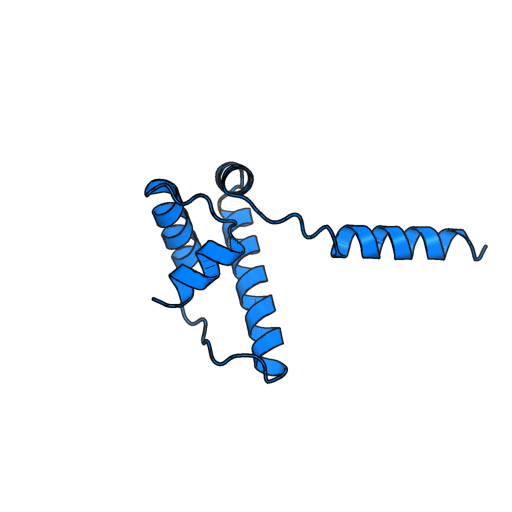5 VAL A O 1
ATOM 662 N N . PHE A 1 86 ? 1.769 -4.412 1.322 1.00 94.69 86 PHE A N 1
ATOM 663 C CA . PHE A 1 86 ? 1.767 -4.082 -0.103 1.00 94.69 86 PHE A CA 1
ATOM 664 C C . PHE A 1 86 ? 2.661 -5.034 -0.905 1.00 94.69 86 PHE A C 1
ATOM 666 O O . PHE A 1 86 ? 2.233 -5.586 -1.916 1.00 94.69 86 PHE A O 1
ATOM 673 N N . THR A 1 87 ? 3.885 -5.277 -0.429 1.00 92.00 87 THR A N 1
ATOM 674 C CA . THR A 1 87 ? 4.834 -6.188 -1.086 1.00 92.00 87 THR A CA 1
ATOM 675 C C . THR A 1 87 ? 4.287 -7.613 -1.179 1.00 92.00 87 THR A C 1
ATOM 677 O O . THR A 1 87 ? 4.431 -8.265 -2.216 1.00 92.00 87 THR A O 1
ATOM 680 N N . GLU A 1 88 ? 3.637 -8.092 -0.118 1.00 93.50 88 GLU A N 1
ATOM 681 C CA . GLU A 1 88 ? 2.985 -9.404 -0.084 1.00 93.50 88 GLU A CA 1
ATOM 682 C C . GLU A 1 88 ? 1.817 -9.474 -1.078 1.00 93.50 88 GLU A C 1
ATOM 684 O O . GLU A 1 88 ? 1.784 -10.362 -1.928 1.00 93.50 88 GLU A O 1
ATOM 689 N N . VAL A 1 89 ? 0.873 -8.527 -1.024 1.00 92.75 89 VAL A N 1
ATOM 690 C CA . VAL A 1 89 ? -0.331 -8.563 -1.877 1.00 92.75 89 VAL A CA 1
ATOM 691 C C . VAL A 1 89 ? -0.034 -8.275 -3.348 1.00 92.75 89 VAL A C 1
ATOM 693 O O . VAL A 1 89 ? -0.815 -8.671 -4.210 1.00 92.75 89 VAL A O 1
ATOM 696 N N . ALA A 1 90 ? 1.088 -7.615 -3.642 1.00 89.06 90 ALA A N 1
ATOM 697 C CA . ALA A 1 90 ? 1.597 -7.429 -4.996 1.00 89.06 90 ALA A CA 1
ATOM 698 C C . ALA A 1 90 ? 2.359 -8.650 -5.534 1.00 89.06 90 ALA A C 1
ATOM 700 O O . ALA A 1 90 ? 2.644 -8.706 -6.725 1.00 89.06 90 ALA A O 1
ATOM 701 N N . SER A 1 91 ? 2.695 -9.620 -4.6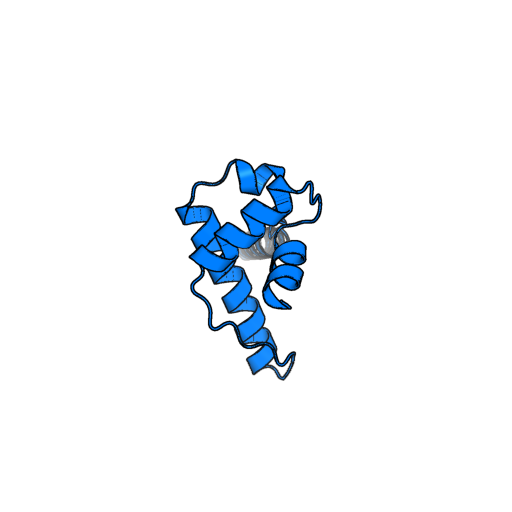79 1.00 83.69 91 SER A N 1
ATOM 702 C CA . SER A 1 91 ? 3.328 -10.881 -5.091 1.00 83.69 91 SER A 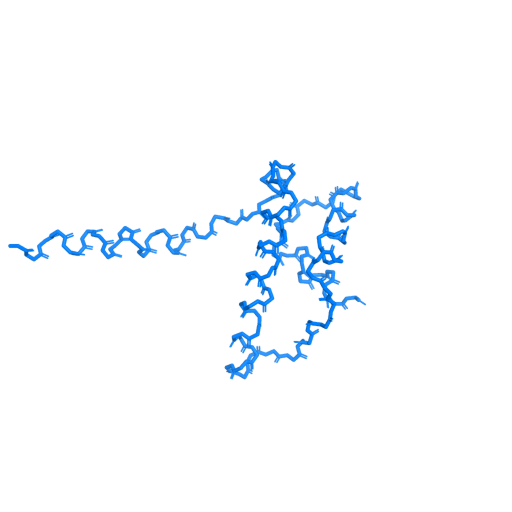CA 1
ATOM 703 C C . SER A 1 91 ? 2.319 -11.987 -5.418 1.00 83.69 91 SER A C 1
ATOM 705 O O . SER A 1 91 ? 2.735 -13.076 -5.804 1.00 83.69 91 SER A O 1
ATOM 707 N N . ARG A 1 92 ? 1.019 -11.719 -5.241 1.00 70.44 92 ARG A N 1
ATOM 708 C CA . ARG A 1 92 ? -0.101 -12.642 -5.474 1.00 70.44 92 ARG A CA 1
ATOM 709 C C . ARG A 1 92 ? -0.976 -12.160 -6.625 1.00 70.44 92 ARG A C 1
ATOM 711 O O . ARG A 1 92 ? -1.359 -12.989 -7.465 1.00 70.44 92 ARG A O 1
#

Mean predicted aligned error: 9.08 Å

Solvent-accessible surface area (backbone atoms only — not comparable to full-atom values): 5458 Å² total; per-residue (Å²): 131,72,70,62,58,53,54,52,53,50,50,52,51,50,51,63,72,50,64,69,75,48,34,57,72,55,54,71,69,46,53,70,69,56,46,36,51,52,44,47,52,53,53,50,53,51,51,56,36,32,75,71,75,46,69,86,84,79,86,84,71,60,47,62,58,54,47,53,52,46,52,51,42,47,72,75,62,57,80,59,40,49,70,60,46,48,55,53,66,71,72,108

Secondary structure (DSSP, 8-state):
--HHHHHHHHHHHHHHHT-----HHHHHHS-HHHHHHHHHHHHHHHHHHHHTT-------S-HHHHHHHHHHHHHTT--S-HHHHHHHHTT-

Foldseek 3Di:
DPPVVVVVVVVVVVVVVPPPQAWPVNLVVDDLVVQLVVLVVLQVVVVVCVVVVHDDQDDPDRSSVLNVQLVVCVVVPDGDTSSVSSVVVSVD